Protein AF-A0A392M4P4-F1 (afdb_monomer)

Organism: NCBI:txid97028

Radius of gyration: 19.33 Å; Cα contacts (8 Å, |Δi|>4): 46; chains: 1; bounding box: 40×23×68 Å

Sequence (106 aa):
MIQEAENFKAQDMKFKEKVNAINALDDYVYNVKKVMKDNCVSNLLPTQRKNKITSLISKCENLLDGDKKEETYMFVNMLKELESISEFDLGSLKSYVLKIINSDYS

Solvent-accessible surface area (backbone atoms only — not comparable to full-atom values): 5921 Å² total; per-residue (Å²): 114,71,68,58,56,53,52,49,53,52,52,52,50,53,51,51,53,34,52,51,38,48,52,53,36,51,55,50,46,52,50,53,52,54,48,58,68,34,62,76,60,35,71,73,47,55,69,74,53,53,52,50,53,53,52,49,45,53,52,49,50,53,61,69,74,40,70,96,75,70,56,55,65,58,43,52,49,52,40,51,56,54,48,55,52,51,53,54,46,55,54,49,47,56,51,52,53,51,49,54,60,64,56,76,75,112

Structure (mmCIF, N/CA/C/O backbone):
data_AF-A0A392M4P4-F1
#
_entry.id   AF-A0A392M4P4-F1
#
loop_
_atom_site.group_PDB
_atom_site.id
_atom_site.type_symbol
_atom_site.label_atom_id
_atom_site.label_alt_id
_atom_site.label_comp_id
_atom_site.label_asym_id
_atom_site.label_entity_id
_atom_site.label_seq_id
_atom_site.pdbx_PDB_ins_code
_atom_site.Cartn_x
_atom_site.Cartn_y
_atom_site.Cartn_z
_atom_site.occupancy
_atom_site.B_iso_or_equiv
_atom_site.auth_seq_id
_atom_site.auth_comp_id
_atom_site.auth_asym_id
_atom_site.auth_atom_id
_atom_site.pdbx_PDB_model_num
ATOM 1 N N . MET A 1 1 ? -23.505 8.374 30.886 1.00 59.25 1 MET A N 1
ATOM 2 C CA . MET A 1 1 ? -24.499 7.998 29.858 1.00 59.25 1 MET A CA 1
ATOM 3 C C . MET A 1 1 ? -24.436 8.838 28.579 1.00 59.25 1 MET A C 1
ATOM 5 O O . MET A 1 1 ? -24.326 8.228 27.528 1.00 59.25 1 MET A O 1
ATOM 9 N N . ILE A 1 2 ? -24.446 10.183 28.594 1.00 59.38 2 ILE A N 1
ATOM 10 C CA . ILE A 1 2 ? -24.300 10.974 27.338 1.00 59.38 2 ILE A CA 1
ATOM 11 C C . ILE A 1 2 ? -22.852 10.942 26.801 1.00 59.38 2 ILE A C 1
ATOM 13 O O . ILE A 1 2 ? -22.640 10.697 25.618 1.00 59.38 2 ILE A O 1
ATOM 17 N N . GLN A 1 3 ? -21.852 11.066 27.682 1.00 58.59 3 GLN A N 1
ATOM 18 C CA . GLN A 1 3 ? -20.430 11.045 27.295 1.00 58.59 3 GLN A CA 1
ATOM 19 C C . GLN A 1 3 ? -19.953 9.694 26.732 1.00 58.59 3 GLN A C 1
ATOM 21 O O . GLN A 1 3 ? -19.071 9.656 25.879 1.00 58.59 3 GLN A O 1
ATOM 26 N N . GLU A 1 4 ? -20.539 8.576 27.170 1.00 59.88 4 GLU A N 1
ATOM 27 C CA . GLU A 1 4 ? -20.180 7.241 26.664 1.00 59.88 4 GLU A CA 1
ATOM 28 C C . GLU A 1 4 ? -20.686 7.027 25.234 1.00 59.88 4 GLU A C 1
ATOM 30 O O . GLU A 1 4 ? -19.973 6.454 24.412 1.00 59.88 4 GLU A O 1
ATOM 35 N N . ALA A 1 5 ? -21.876 7.545 24.909 1.00 63.88 5 ALA A N 1
ATOM 36 C CA . ALA A 1 5 ? -22.444 7.467 23.566 1.00 63.88 5 ALA A CA 1
ATOM 37 C C . ALA A 1 5 ? -21.679 8.339 22.551 1.00 63.88 5 ALA A C 1
ATOM 39 O O . ALA A 1 5 ? -21.521 7.949 21.393 1.00 63.88 5 ALA A O 1
ATOM 40 N N . GLU A 1 6 ? -21.176 9.501 22.974 1.00 64.00 6 GLU A N 1
ATOM 41 C CA . GLU A 1 6 ? -20.321 10.361 22.143 1.00 64.00 6 GLU A CA 1
ATOM 42 C C . GLU A 1 6 ? -18.947 9.729 21.888 1.00 64.00 6 GLU A C 1
ATOM 44 O O . GLU A 1 6 ? -18.461 9.746 20.754 1.00 64.00 6 GLU A O 1
ATOM 49 N N . ASN A 1 7 ? -18.351 9.100 22.906 1.00 66.00 7 ASN A N 1
ATOM 50 C CA . ASN A 1 7 ? -17.056 8.437 22.770 1.00 66.00 7 ASN A CA 1
ATOM 51 C C . ASN A 1 7 ? -17.139 7.198 21.856 1.00 66.00 7 ASN A C 1
ATOM 53 O O . ASN A 1 7 ? -16.256 6.990 21.025 1.00 66.00 7 ASN A O 1
ATOM 57 N N . PHE A 1 8 ? -18.230 6.425 21.942 1.00 67.12 8 PHE A N 1
ATOM 58 C CA . PHE A 1 8 ? -18.488 5.299 21.035 1.00 67.12 8 PHE A CA 1
ATOM 59 C C . PHE A 1 8 ? -18.628 5.750 19.578 1.00 67.12 8 PHE A C 1
ATOM 61 O O . PHE A 1 8 ? -17.981 5.188 18.698 1.00 67.12 8 PHE A O 1
ATOM 68 N N . LYS A 1 9 ? -19.397 6.817 19.311 1.00 70.19 9 LYS A N 1
ATOM 69 C CA . LYS A 1 9 ? -19.532 7.368 17.950 1.00 70.19 9 LYS A CA 1
ATOM 70 C C . LYS A 1 9 ? -18.197 7.837 17.370 1.00 70.19 9 LYS A C 1
ATOM 72 O O . LYS A 1 9 ? -17.929 7.600 16.195 1.00 70.19 9 LYS A O 1
ATOM 77 N N . ALA A 1 10 ? -17.363 8.496 18.174 1.00 71.81 10 ALA A N 1
ATOM 78 C CA . ALA A 1 10 ? -16.054 8.966 17.729 1.00 71.81 10 ALA A CA 1
ATOM 79 C C . ALA A 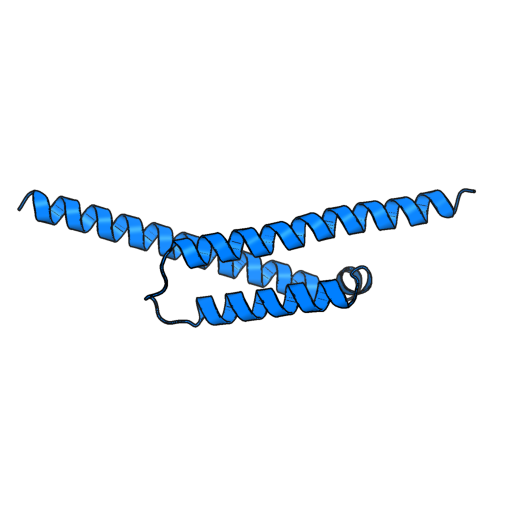1 10 ? -15.086 7.805 17.437 1.00 71.81 10 ALA A C 1
ATOM 81 O O . ALA A 1 10 ? -14.321 7.869 16.474 1.00 71.81 10 ALA A O 1
ATOM 82 N N . GLN A 1 11 ? -15.125 6.736 18.238 1.00 70.25 11 GLN A N 1
ATOM 83 C CA . GLN A 1 11 ? -14.319 5.533 18.010 1.00 70.25 11 GLN A CA 1
ATOM 84 C C . GLN A 1 11 ? -14.772 4.767 16.761 1.00 70.25 11 GLN A C 1
ATOM 86 O O . GLN A 1 11 ? -13.928 4.423 15.933 1.00 70.25 11 GLN A O 1
ATOM 91 N N . ASP A 1 12 ? -16.081 4.589 16.569 1.00 75.00 12 ASP A N 1
ATOM 92 C CA . ASP A 1 12 ? -16.641 3.949 15.373 1.00 75.00 12 ASP A CA 1
ATOM 93 C C . ASP A 1 12 ? -16.304 4.728 14.095 1.00 75.00 12 ASP A C 1
ATOM 95 O O . ASP A 1 12 ? -15.930 4.135 13.081 1.00 75.00 12 ASP A O 1
ATOM 99 N N . MET A 1 13 ? -16.381 6.064 14.135 1.00 77.75 13 MET A N 1
ATOM 100 C CA . MET A 1 13 ? -16.033 6.914 12.993 1.00 77.75 13 MET A CA 1
ATOM 101 C C . MET A 1 13 ? -14.551 6.783 12.623 1.00 77.75 13 MET A C 1
ATOM 103 O O . MET A 1 13 ? -14.236 6.561 11.454 1.00 77.75 13 MET A O 1
ATOM 107 N N . LYS A 1 14 ? -13.648 6.811 13.612 1.00 76.50 14 LYS A N 1
ATOM 108 C CA . LYS A 1 14 ? -12.208 6.592 13.391 1.00 76.50 14 LYS A CA 1
ATOM 109 C C . LYS A 1 14 ? -11.912 5.208 12.823 1.00 76.50 14 LYS A C 1
ATOM 111 O O . LYS A 1 14 ? -11.064 5.072 11.941 1.00 76.50 14 LYS A O 1
ATOM 116 N N . PHE A 1 15 ? -12.606 4.179 13.306 1.00 79.44 15 PHE A N 1
ATOM 117 C CA . PHE A 1 15 ? -12.431 2.820 12.803 1.00 79.44 15 PHE A CA 1
ATOM 118 C C . PHE A 1 15 ? -12.911 2.697 11.354 1.00 79.44 15 PHE A C 1
ATOM 120 O O . PHE A 1 15 ? -12.229 2.101 10.522 1.00 79.44 15 PHE A O 1
ATOM 127 N N . LYS A 1 16 ? -14.045 3.321 11.021 1.00 84.81 16 LYS A N 1
ATOM 128 C CA . LYS A 1 16 ? -14.577 3.361 9.655 1.00 84.81 16 LYS A CA 1
ATOM 129 C C . LYS A 1 16 ? -13.638 4.085 8.689 1.00 84.81 16 LYS A C 1
ATOM 131 O O . LYS A 1 16 ? -13.370 3.571 7.608 1.00 84.81 16 LYS A O 1
ATOM 136 N N . GLU A 1 17 ? -13.109 5.244 9.077 1.00 83.19 17 GLU A N 1
ATOM 137 C CA . GLU A 1 17 ? -12.111 5.973 8.282 1.00 83.19 17 GLU A CA 1
ATOM 138 C C . GLU A 1 17 ? -10.853 5.139 8.052 1.00 83.19 17 GLU A C 1
ATOM 140 O O . GLU A 1 17 ? -10.344 5.081 6.93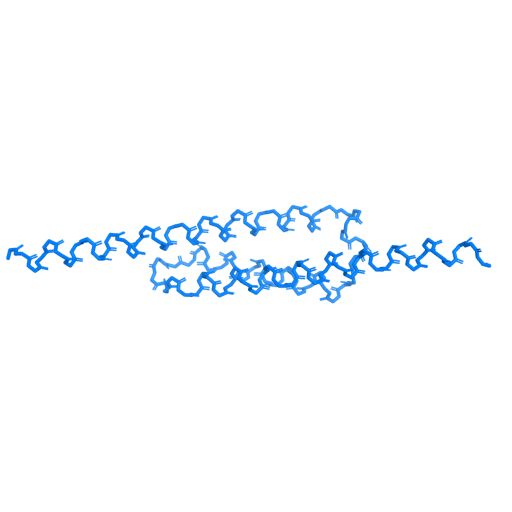3 1.00 83.19 17 GLU A O 1
ATOM 145 N N . LYS A 1 18 ? -10.391 4.432 9.088 1.00 82.81 18 LYS A N 1
ATOM 146 C CA . LYS A 1 18 ? -9.250 3.527 8.982 1.00 82.81 18 LYS A CA 1
ATOM 147 C C . LYS A 1 18 ? -9.501 2.403 7.981 1.00 82.81 18 LYS A C 1
ATOM 149 O O . LYS A 1 18 ? -8.665 2.173 7.115 1.00 82.81 18 LYS A O 1
ATOM 154 N N . VAL A 1 19 ? -10.642 1.721 8.079 1.00 85.19 19 VAL A N 1
ATOM 155 C CA . VAL A 1 19 ? -11.006 0.639 7.150 1.00 85.19 19 VAL A CA 1
ATOM 156 C C . VAL A 1 19 ? -11.082 1.156 5.714 1.00 85.19 19 VAL A C 1
ATOM 158 O O . VAL A 1 19 ? -10.554 0.518 4.810 1.00 85.19 19 VAL A O 1
ATOM 161 N N . ASN A 1 20 ? -11.660 2.338 5.499 1.00 85.94 20 ASN A N 1
ATOM 162 C CA . ASN A 1 20 ? -11.704 2.949 4.172 1.00 85.94 20 ASN A CA 1
ATOM 163 C C . ASN A 1 20 ? -10.300 3.261 3.626 1.00 85.94 20 ASN A C 1
ATOM 165 O O . ASN A 1 20 ? -10.042 3.001 2.455 1.00 85.94 20 ASN A O 1
ATOM 169 N N . ALA A 1 21 ? -9.394 3.786 4.459 1.00 85.12 21 ALA A N 1
ATOM 170 C CA . ALA A 1 21 ? -8.013 4.065 4.061 1.00 85.12 21 ALA A CA 1
ATOM 171 C C . ALA A 1 21 ? -7.232 2.783 3.727 1.00 85.12 21 ALA A C 1
ATOM 173 O O . ALA A 1 21 ? -6.474 2.768 2.762 1.00 85.12 21 ALA A O 1
ATOM 174 N N . ILE A 1 22 ? -7.446 1.709 4.493 1.00 86.25 22 ILE A N 1
ATOM 175 C CA . ILE A 1 22 ? -6.867 0.382 4.240 1.00 86.25 22 ILE A CA 1
ATOM 176 C C . ILE A 1 22 ? -7.351 -0.162 2.896 1.00 86.25 22 ILE A C 1
ATOM 178 O O . ILE A 1 22 ? -6.526 -0.518 2.064 1.00 86.25 22 ILE A O 1
ATOM 182 N N . ASN A 1 23 ? -8.666 -0.167 2.659 1.00 87.88 23 ASN A N 1
ATOM 183 C CA . ASN A 1 23 ? -9.238 -0.669 1.408 1.00 87.88 23 ASN A CA 1
ATOM 184 C C . ASN A 1 23 ? -8.736 0.132 0.199 1.00 87.88 23 ASN A C 1
ATOM 186 O O . ASN A 1 23 ? -8.352 -0.449 -0.807 1.00 87.88 23 ASN A O 1
ATOM 190 N N . ALA A 1 24 ? -8.682 1.463 0.314 1.00 87.38 24 ALA A N 1
ATOM 191 C CA . ALA A 1 24 ? -8.154 2.316 -0.747 1.00 87.38 24 ALA A CA 1
ATOM 192 C C . ALA A 1 24 ? -6.669 2.035 -1.032 1.00 87.38 24 ALA A C 1
ATOM 194 O O . ALA A 1 24 ? -6.261 2.005 -2.192 1.00 87.38 24 ALA A O 1
ATOM 195 N N . LEU A 1 25 ? -5.863 1.816 0.015 1.00 87.31 25 LEU A N 1
ATOM 196 C CA . LEU A 1 25 ? -4.454 1.466 -0.138 1.00 87.31 25 LEU A CA 1
ATOM 197 C C . LEU A 1 25 ? -4.287 0.098 -0.802 1.00 87.31 25 LEU A C 1
ATOM 199 O O . LEU A 1 25 ? -3.482 -0.017 -1.721 1.00 87.31 25 LEU A O 1
ATOM 203 N N . ASP A 1 26 ? -5.054 -0.903 -0.377 1.00 88.19 26 ASP A N 1
ATOM 204 C CA . ASP A 1 26 ? -5.010 -2.255 -0.939 1.00 88.19 26 ASP A CA 1
ATOM 205 C C . ASP A 1 26 ? -5.404 -2.268 -2.426 1.00 88.19 26 ASP A C 1
ATOM 207 O O . ASP A 1 26 ? -4.647 -2.753 -3.272 1.00 88.19 26 ASP A O 1
ATOM 211 N N . ASP A 1 27 ? -6.514 -1.608 -2.779 1.00 89.25 27 ASP A N 1
ATOM 212 C CA . ASP A 1 27 ? -6.964 -1.459 -4.168 1.00 89.25 27 ASP A CA 1
ATOM 213 C C . ASP A 1 27 ? -5.903 -0.768 -5.041 1.00 89.25 27 ASP A C 1
ATOM 215 O O . ASP A 1 27 ? -5.627 -1.184 -6.176 1.00 89.25 27 ASP A O 1
ATOM 219 N N . TYR A 1 28 ? -5.274 0.292 -4.525 1.00 85.69 28 TYR A N 1
ATOM 220 C CA . TYR A 1 28 ? -4.255 1.031 -5.266 1.00 85.69 28 TYR A CA 1
ATOM 221 C C . TYR A 1 28 ? -2.968 0.213 -5.433 1.00 85.69 28 TYR A C 1
ATOM 223 O O . TYR A 1 28 ? -2.426 0.130 -6.538 1.00 85.69 28 TYR A O 1
ATOM 231 N N . VAL A 1 29 ? -2.508 -0.460 -4.374 1.00 88.38 29 VAL A N 1
ATOM 232 C CA . VAL A 1 29 ? -1.359 -1.376 -4.413 1.00 88.38 29 VAL A CA 1
ATOM 233 C C . VAL A 1 29 ? -1.594 -2.491 -5.429 1.00 88.38 29 VAL A C 1
ATOM 235 O O . VAL A 1 29 ? -0.717 -2.757 -6.257 1.00 88.38 29 VAL A O 1
ATOM 238 N N . TYR A 1 30 ? -2.781 -3.100 -5.432 1.00 88.00 30 TYR A N 1
ATOM 239 C CA . TYR A 1 30 ? -3.154 -4.130 -6.397 1.00 88.00 30 TYR A CA 1
ATOM 240 C C . TYR A 1 30 ? -3.079 -3.613 -7.839 1.00 88.00 30 TYR A C 1
ATOM 242 O O . TYR A 1 30 ? -2.460 -4.250 -8.701 1.00 88.00 30 TYR A O 1
ATOM 250 N N . ASN A 1 31 ? -3.649 -2.434 -8.104 1.00 84.94 31 ASN A N 1
ATOM 251 C CA . ASN A 1 31 ? -3.633 -1.818 -9.428 1.00 84.94 31 ASN A CA 1
ATOM 252 C C . ASN A 1 31 ? -2.210 -1.493 -9.900 1.00 84.94 31 ASN A C 1
ATOM 254 O O . ASN A 1 31 ? -1.834 -1.881 -11.009 1.00 84.94 31 ASN A O 1
ATOM 258 N N . VAL A 1 32 ? -1.385 -0.854 -9.066 1.00 83.62 32 VAL A N 1
ATOM 259 C CA . VAL A 1 32 ? 0.008 -0.531 -9.421 1.00 83.62 32 VAL A CA 1
ATOM 260 C C . VAL A 1 32 ? 0.815 -1.811 -9.646 1.00 83.62 32 VAL A C 1
ATOM 262 O O . VAL A 1 32 ? 1.545 -1.916 -10.632 1.00 83.62 32 VAL A O 1
ATOM 265 N N . LYS A 1 33 ? 0.641 -2.837 -8.806 1.00 86.50 33 LYS A N 1
ATOM 266 C CA . LYS A 1 33 ? 1.292 -4.145 -8.976 1.00 86.50 33 LYS A CA 1
ATOM 267 C C . LYS A 1 33 ? 0.888 -4.817 -10.286 1.00 86.50 33 LYS A C 1
ATOM 269 O O . LYS A 1 33 ? 1.739 -5.396 -10.961 1.00 86.50 33 LYS A O 1
ATOM 274 N N . LYS A 1 34 ? -0.387 -4.730 -10.674 1.00 85.94 34 LYS A N 1
ATOM 275 C CA . LYS A 1 34 ? -0.885 -5.233 -11.961 1.00 85.94 34 LYS A CA 1
ATOM 276 C C . LYS A 1 34 ? -0.229 -4.505 -13.136 1.00 85.94 34 LYS A C 1
ATOM 278 O O . LYS A 1 34 ? 0.228 -5.171 -14.059 1.00 85.94 34 LYS A O 1
ATOM 283 N N . VAL A 1 35 ? -0.115 -3.178 -13.073 1.00 80.88 35 VAL A N 1
ATOM 284 C CA . VAL A 1 35 ? 0.575 -2.367 -14.092 1.00 80.88 3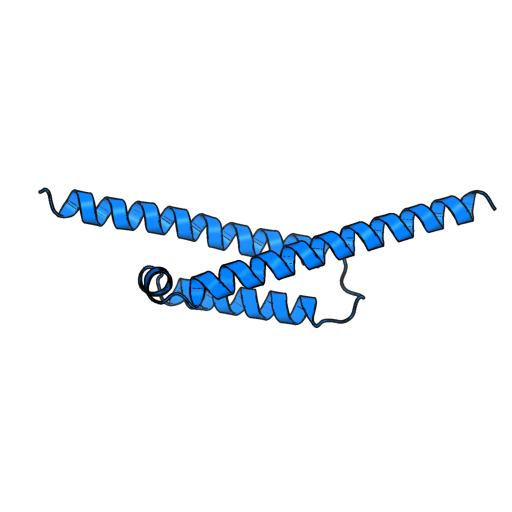5 VAL A CA 1
ATOM 285 C C . VAL A 1 35 ? 2.067 -2.708 -14.168 1.00 80.88 35 VAL A C 1
ATOM 287 O O . VAL A 1 35 ? 2.608 -2.832 -15.259 1.00 80.88 35 VAL A O 1
ATOM 290 N N . MET A 1 36 ? 2.743 -2.930 -13.036 1.00 82.06 36 MET A N 1
ATOM 291 C CA . MET A 1 36 ? 4.163 -3.318 -13.021 1.00 82.06 36 MET A CA 1
ATOM 292 C C . MET A 1 36 ? 4.413 -4.735 -13.552 1.00 82.06 36 MET A C 1
ATOM 294 O O . MET A 1 36 ? 5.498 -5.011 -14.062 1.00 82.06 36 MET A O 1
ATOM 298 N N . LYS A 1 37 ? 3.429 -5.636 -13.436 1.00 84.00 37 LYS A N 1
ATOM 299 C CA . LYS A 1 37 ? 3.464 -6.967 -14.062 1.00 84.00 37 LYS A CA 1
ATOM 300 C C . LYS A 1 37 ? 3.262 -6.913 -15.576 1.00 84.00 37 LYS A C 1
ATOM 302 O O . LYS A 1 37 ? 3.619 -7.872 -16.257 1.00 84.00 37 LYS A O 1
ATOM 307 N N . ASP A 1 38 ? 2.697 -5.830 -16.102 1.00 83.12 38 ASP A N 1
ATOM 308 C CA . ASP A 1 38 ? 2.597 -5.618 -17.539 1.00 83.12 38 ASP A CA 1
ATOM 309 C C . ASP A 1 38 ? 3.982 -5.267 -18.104 1.00 83.12 38 ASP A C 1
ATOM 311 O O . ASP A 1 38 ? 4.553 -4.209 -17.827 1.00 83.12 38 ASP A O 1
ATOM 315 N N . ASN A 1 39 ? 4.548 -6.179 -18.896 1.00 76.00 39 ASN A N 1
ATOM 316 C CA . ASN A 1 39 ? 5.886 -6.028 -19.463 1.00 76.00 39 ASN A CA 1
ATOM 317 C C . ASN A 1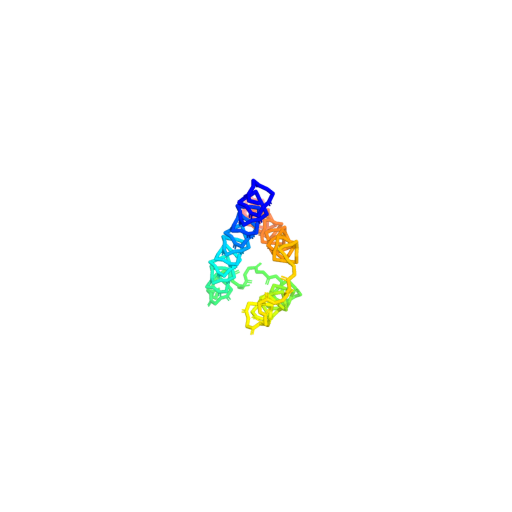 39 ? 5.999 -4.841 -20.428 1.00 76.00 39 ASN A C 1
ATOM 319 O O . ASN A 1 39 ? 7.085 -4.272 -20.548 1.00 76.00 39 ASN A O 1
ATOM 323 N N . CYS A 1 40 ? 4.912 -4.446 -21.096 1.00 74.75 40 CYS A N 1
ATOM 324 C CA . CYS A 1 40 ? 4.916 -3.301 -22.000 1.00 74.75 40 CYS A CA 1
ATOM 325 C C . CYS A 1 40 ? 5.078 -2.002 -21.212 1.00 74.75 40 CYS A C 1
ATOM 327 O O . CYS A 1 40 ? 5.917 -1.177 -21.562 1.00 74.75 40 CYS A O 1
ATOM 329 N N . VAL A 1 41 ? 4.334 -1.842 -20.115 1.00 73.25 41 VAL A N 1
ATOM 330 C CA . VAL A 1 41 ? 4.427 -0.644 -19.268 1.00 73.25 41 VAL A CA 1
ATOM 331 C C . VAL A 1 41 ? 5.712 -0.651 -18.455 1.00 73.25 41 VAL A C 1
ATOM 333 O O . VAL A 1 41 ? 6.407 0.363 -18.387 1.00 73.25 41 VAL A O 1
ATOM 336 N N . SER A 1 42 ? 6.076 -1.799 -17.879 1.00 73.56 42 SER A N 1
ATOM 337 C CA . SER A 1 42 ? 7.296 -1.889 -17.092 1.00 73.56 42 SER A CA 1
ATOM 338 C C . SER A 1 42 ? 8.511 -1.574 -17.966 1.00 73.56 42 SER A C 1
ATOM 340 O O . SER A 1 42 ? 9.344 -0.783 -17.549 1.00 73.56 42 SER A O 1
ATOM 342 N N . ASN A 1 43 ? 8.642 -2.090 -19.191 1.00 80.00 43 ASN A N 1
ATOM 343 C CA . ASN A 1 43 ? 9.818 -1.807 -20.031 1.00 80.00 43 ASN A CA 1
ATOM 344 C C . ASN A 1 43 ? 10.004 -0.333 -20.394 1.00 80.00 43 ASN A C 1
ATOM 346 O O . ASN A 1 43 ? 11.131 0.071 -20.668 1.00 80.00 43 ASN A O 1
ATOM 350 N N . LEU A 1 44 ? 8.944 0.471 -20.347 1.00 78.06 44 LEU A N 1
ATOM 351 C CA . LEU A 1 44 ? 9.047 1.911 -20.553 1.00 78.06 44 LEU A CA 1
ATOM 352 C C . LEU A 1 44 ? 9.574 2.654 -19.309 1.00 78.06 44 LEU A C 1
ATOM 354 O O . LEU A 1 44 ? 10.002 3.803 -19.410 1.00 78.06 44 LEU A O 1
ATOM 358 N N . LEU A 1 45 ? 9.557 2.016 -18.135 1.00 78.94 45 LEU A N 1
ATOM 359 C CA . LEU A 1 45 ? 10.044 2.591 -16.885 1.00 78.94 45 LEU A CA 1
ATOM 360 C C . LEU A 1 45 ? 11.522 2.242 -16.636 1.00 78.94 45 LEU A C 1
ATOM 362 O O . LEU A 1 45 ? 11.918 1.077 -16.753 1.00 78.94 45 LEU A O 1
ATOM 366 N N . PRO A 1 46 ? 12.344 3.208 -16.187 1.00 82.38 46 PRO A N 1
ATOM 367 C CA . PRO A 1 46 ? 13.716 2.943 -15.765 1.00 82.38 46 PRO A CA 1
ATOM 368 C C . PRO A 1 46 ? 13.784 1.920 -14.623 1.00 82.38 46 PRO A C 1
ATOM 370 O O . PRO A 1 46 ? 12.967 1.953 -13.701 1.00 82.38 46 PRO A O 1
ATOM 373 N N . THR A 1 47 ? 14.822 1.079 -14.595 1.00 83.75 47 THR A N 1
ATOM 374 C CA . THR A 1 47 ? 15.038 0.067 -13.538 1.00 83.75 47 THR A CA 1
ATOM 375 C C . THR A 1 47 ? 15.009 0.663 -12.129 1.00 83.75 47 THR A C 1
ATOM 377 O O . THR A 1 47 ? 14.409 0.096 -11.218 1.00 83.75 47 THR A O 1
ATOM 380 N N . GLN A 1 48 ? 15.594 1.850 -11.944 1.00 83.25 48 GLN A N 1
ATOM 381 C CA . GLN A 1 48 ? 15.578 2.550 -10.658 1.00 83.25 48 GLN A CA 1
ATOM 382 C C . GLN A 1 48 ? 14.152 2.905 -10.203 1.00 83.25 48 GLN A C 1
ATOM 384 O O . GLN A 1 48 ? 13.853 2.853 -9.010 1.00 83.25 48 GLN A O 1
ATOM 389 N N . ARG A 1 49 ? 13.259 3.233 -11.146 1.00 81.50 49 ARG A N 1
ATOM 390 C CA . ARG A 1 49 ? 11.849 3.542 -10.874 1.00 81.50 49 ARG A CA 1
ATOM 391 C C . ARG A 1 49 ? 11.077 2.274 -10.535 1.00 81.50 49 ARG A C 1
ATOM 393 O O . ARG A 1 49 ? 10.437 2.245 -9.489 1.00 81.50 49 ARG A O 1
ATOM 400 N N . LYS A 1 50 ? 11.250 1.201 -11.321 1.00 84.75 50 LYS A N 1
ATOM 401 C CA . LYS A 1 50 ? 10.684 -0.128 -11.016 1.00 84.75 50 LYS A CA 1
ATOM 402 C C . LYS A 1 50 ? 11.015 -0.559 -9.592 1.00 84.75 50 LYS A C 1
ATOM 404 O O . LYS A 1 50 ? 10.121 -0.889 -8.826 1.00 84.75 50 LYS A O 1
ATOM 409 N N . ASN A 1 51 ? 12.290 -0.481 -9.213 1.00 87.94 51 ASN A N 1
ATOM 410 C CA . ASN A 1 51 ? 12.737 -0.876 -7.878 1.00 87.94 51 ASN A CA 1
ATOM 411 C C . ASN A 1 51 ? 12.087 -0.028 -6.777 1.00 87.94 51 ASN A C 1
ATOM 413 O O . ASN A 1 51 ? 11.719 -0.564 -5.733 1.00 87.94 51 ASN A O 1
ATOM 417 N N . LYS A 1 52 ? 11.916 1.281 -7.006 1.00 88.06 52 LYS A N 1
ATOM 418 C CA . LYS A 1 52 ? 11.276 2.178 -6.039 1.00 88.06 52 LYS A CA 1
ATOM 419 C C . LYS A 1 52 ? 9.791 1.853 -5.859 1.00 88.06 52 LYS A C 1
ATOM 421 O O . LYS A 1 52 ? 9.340 1.763 -4.721 1.00 88.06 52 LYS A O 1
ATOM 426 N N . ILE A 1 53 ? 9.070 1.610 -6.954 1.00 86.81 53 ILE A N 1
ATOM 427 C CA . ILE A 1 53 ? 7.656 1.209 -6.927 1.00 86.81 53 ILE A CA 1
ATOM 428 C C . ILE A 1 53 ? 7.498 -0.149 -6.241 1.00 86.81 53 ILE A C 1
ATOM 430 O O . ILE A 1 53 ? 6.701 -0.270 -5.319 1.00 86.81 53 ILE A O 1
ATOM 434 N N . THR A 1 54 ? 8.298 -1.151 -6.617 1.00 88.25 54 THR A N 1
ATOM 435 C CA . THR A 1 54 ? 8.263 -2.483 -5.992 1.00 88.25 54 THR A CA 1
ATOM 436 C C . THR A 1 54 ? 8.567 -2.411 -4.496 1.00 88.25 54 THR A C 1
ATOM 438 O O . THR A 1 54 ? 7.877 -3.041 -3.702 1.00 88.25 54 THR A O 1
ATOM 441 N N . SER A 1 55 ? 9.553 -1.604 -4.087 1.00 90.88 55 SER A N 1
ATOM 442 C CA . SER A 1 55 ? 9.876 -1.409 -2.669 1.00 90.88 55 SER A CA 1
ATOM 443 C C . SER A 1 55 ? 8.720 -0.769 -1.893 1.00 90.88 55 SER A C 1
ATOM 445 O O . SER A 1 55 ? 8.433 -1.194 -0.776 1.00 90.88 55 SER A O 1
ATOM 447 N N . LEU A 1 56 ? 8.036 0.217 -2.477 1.00 89.62 56 LEU A N 1
ATOM 448 C CA . LEU A 1 56 ? 6.855 0.838 -1.874 1.00 89.62 56 LEU A CA 1
ATOM 449 C C . LEU A 1 56 ? 5.660 -0.106 -1.801 1.00 89.62 56 LEU A C 1
ATOM 451 O O . LEU A 1 56 ? 5.022 -0.158 -0.756 1.00 89.62 56 LEU A O 1
ATOM 455 N N . ILE A 1 57 ? 5.402 -0.887 -2.852 1.00 89.38 57 ILE A N 1
ATOM 456 C CA . ILE A 1 57 ? 4.382 -1.944 -2.844 1.00 89.38 57 ILE A CA 1
ATOM 457 C C . ILE A 1 57 ? 4.636 -2.890 -1.672 1.00 89.38 57 ILE A C 1
ATOM 459 O O . ILE A 1 57 ? 3.747 -3.075 -0.852 1.00 89.38 57 ILE A O 1
ATOM 463 N N . SER A 1 58 ? 5.860 -3.406 -1.518 1.00 90.56 58 SER A N 1
ATOM 464 C CA . SER A 1 58 ? 6.184 -4.302 -0.402 1.00 90.56 58 SER A CA 1
ATOM 465 C C . SER A 1 58 ? 6.049 -3.626 0.965 1.00 90.56 58 SER A C 1
ATOM 467 O O . SER A 1 58 ? 5.658 -4.272 1.931 1.00 90.56 58 SER A O 1
ATOM 469 N N . LYS A 1 59 ? 6.352 -2.327 1.090 1.00 89.62 59 LYS A N 1
ATOM 470 C CA . LYS A 1 59 ? 6.102 -1.580 2.335 1.00 89.62 59 LYS A CA 1
ATOM 471 C C . LYS A 1 59 ? 4.611 -1.447 2.640 1.00 89.62 59 LYS A C 1
ATOM 473 O O . LYS A 1 59 ? 4.234 -1.581 3.798 1.00 89.62 59 LYS A O 1
ATOM 478 N N . CYS A 1 60 ? 3.786 -1.192 1.628 1.00 88.69 60 CYS A N 1
ATOM 479 C CA . CYS A 1 60 ? 2.338 -1.103 1.788 1.00 88.69 60 CYS A CA 1
ATOM 480 C C . CYS A 1 60 ? 1.739 -2.472 2.126 1.00 88.69 60 CYS A C 1
ATOM 482 O O . CYS A 1 60 ? 0.950 -2.553 3.053 1.00 88.69 60 CYS A O 1
ATOM 484 N N . GLU A 1 61 ? 2.169 -3.545 1.454 1.00 88.88 61 GLU A N 1
ATOM 485 C CA . GLU A 1 61 ? 1.762 -4.924 1.766 1.00 88.88 61 GLU A CA 1
ATOM 486 C C . GLU A 1 61 ? 2.100 -5.285 3.218 1.00 88.88 61 GLU A C 1
ATOM 488 O O . GLU A 1 61 ? 1.226 -5.736 3.945 1.00 88.88 61 GLU A O 1
ATOM 493 N N . ASN A 1 62 ? 3.315 -4.980 3.691 1.00 88.31 62 ASN A N 1
ATOM 494 C CA . ASN A 1 62 ? 3.682 -5.193 5.098 1.00 88.31 62 ASN A CA 1
ATOM 495 C C . ASN A 1 62 ? 2.840 -4.355 6.076 1.00 88.31 62 ASN A C 1
ATOM 497 O O . ASN A 1 62 ? 2.589 -4.795 7.193 1.00 88.31 62 ASN A O 1
ATOM 501 N N . LEU A 1 63 ? 2.428 -3.145 5.684 1.00 87.19 63 LEU A N 1
ATOM 502 C CA . LEU A 1 63 ? 1.559 -2.296 6.501 1.00 87.19 63 LEU A CA 1
ATOM 503 C C . LEU A 1 63 ? 0.115 -2.831 6.542 1.00 87.19 63 LEU A C 1
ATOM 505 O O . LEU A 1 63 ? -0.560 -2.685 7.556 1.00 87.19 63 LEU A O 1
ATOM 509 N N . LEU A 1 64 ? -0.357 -3.436 5.449 1.00 84.88 64 LEU A N 1
ATOM 510 C CA . LEU A 1 64 ? -1.684 -4.047 5.333 1.00 84.88 64 LEU A CA 1
ATOM 511 C C . LEU A 1 64 ? -1.762 -5.409 6.048 1.00 84.88 64 LEU A C 1
ATOM 513 O O . LEU A 1 64 ? -2.783 -5.696 6.670 1.00 84.88 64 LEU A O 1
ATOM 517 N N . ASP A 1 65 ? -0.686 -6.203 6.002 1.00 84.81 65 ASP A N 1
ATOM 518 C CA . ASP A 1 65 ? -0.518 -7.454 6.767 1.00 84.81 65 ASP A CA 1
ATOM 519 C C . ASP A 1 65 ? -0.203 -7.205 8.256 1.00 84.81 65 ASP A C 1
ATOM 521 O O . ASP A 1 65 ? -0.307 -8.116 9.082 1.00 84.81 65 ASP A O 1
ATOM 525 N N . GLY A 1 66 ? 0.200 -5.977 8.599 1.00 77.81 66 GLY A N 1
ATOM 526 C CA . GLY A 1 66 ? 0.484 -5.532 9.959 1.00 77.81 66 GLY A CA 1
ATOM 527 C C . GLY A 1 66 ? -0.734 -5.578 10.887 1.00 77.81 66 GLY A C 1
ATOM 528 O O . GLY A 1 66 ? -1.894 -5.663 10.477 1.00 77.81 66 GLY A O 1
ATOM 529 N N . ASP A 1 67 ? -0.467 -5.532 12.190 1.00 65.06 67 ASP A N 1
ATOM 530 C CA . ASP A 1 67 ? -1.498 -5.605 13.226 1.00 65.06 67 ASP A CA 1
ATOM 531 C C . ASP A 1 67 ? -2.450 -4.391 13.116 1.00 65.06 67 ASP A C 1
ATOM 533 O O . ASP A 1 67 ? -2.043 -3.301 12.751 1.00 65.06 67 ASP A O 1
ATOM 537 N N . LYS A 1 68 ? -3.736 -4.464 13.489 1.00 59.81 68 LYS A N 1
ATOM 538 C CA . LYS A 1 68 ? -4.661 -3.298 13.372 1.00 59.81 68 LYS A CA 1
ATOM 539 C C . LYS A 1 68 ? -4.344 -2.130 14.331 1.00 59.81 68 LYS A C 1
ATOM 541 O O . LYS A 1 68 ? -5.226 -1.313 14.611 1.00 59.81 68 LYS A O 1
ATOM 546 N N . LYS A 1 69 ? -3.115 -2.019 14.829 1.00 67.00 69 LYS A N 1
ATOM 547 C CA . LYS A 1 69 ? -2.628 -0.987 15.744 1.00 67.00 69 LYS A CA 1
ATOM 548 C C . LYS A 1 69 ? -1.995 0.203 15.032 1.00 67.00 69 LYS A C 1
ATOM 550 O O . LYS A 1 69 ? -1.944 1.259 15.652 1.00 67.00 69 LYS A O 1
ATOM 555 N N . GLU A 1 70 ? -1.581 0.097 13.765 1.00 75.44 70 GLU A N 1
ATOM 556 C CA . GLU A 1 70 ? -1.062 1.275 13.061 1.00 75.44 70 GLU A CA 1
ATOM 557 C C . GLU A 1 70 ? -2.119 2.374 12.946 1.00 75.44 70 GLU A C 1
ATOM 559 O O . GLU A 1 70 ? -3.309 2.129 12.746 1.00 75.44 70 GLU A O 1
ATOM 564 N N . GLU A 1 71 ? -1.698 3.619 13.095 1.00 77.62 71 GLU A N 1
ATOM 565 C CA . GLU A 1 71 ? -2.617 4.747 13.050 1.00 77.62 71 GLU A CA 1
ATOM 566 C C . GLU A 1 71 ? -3.120 5.019 11.627 1.00 77.62 71 GLU A C 1
ATOM 568 O O . GLU A 1 71 ? -2.399 4.834 10.649 1.00 77.62 71 GLU A O 1
ATOM 573 N N . THR A 1 72 ? -4.349 5.530 11.496 1.00 79.88 72 THR A N 1
ATOM 574 C CA . THR A 1 72 ? -4.960 5.871 10.197 1.00 79.88 72 THR A CA 1
ATOM 575 C C . THR A 1 72 ? -4.057 6.758 9.331 1.00 79.88 72 THR A C 1
ATOM 577 O O . THR A 1 72 ? -4.018 6.592 8.112 1.00 79.88 72 THR A O 1
ATOM 580 N N . TYR A 1 73 ? -3.281 7.664 9.942 1.00 80.94 73 TYR A N 1
ATOM 581 C CA . TYR A 1 73 ? -2.378 8.552 9.205 1.00 80.94 73 TYR A CA 1
ATOM 582 C C . TYR A 1 73 ? -1.263 7.799 8.459 1.00 80.94 73 TYR A C 1
ATOM 584 O O . TYR A 1 73 ? -0.827 8.277 7.414 1.00 80.94 73 TYR A O 1
ATOM 592 N N . MET A 1 74 ? -0.817 6.635 8.953 1.00 84.31 74 MET A N 1
ATOM 593 C CA . MET A 1 74 ? 0.214 5.817 8.301 1.00 84.31 74 MET A CA 1
ATOM 594 C C . MET A 1 74 ? -0.281 5.299 6.948 1.00 84.31 74 MET A C 1
ATOM 596 O O . MET A 1 74 ? 0.417 5.435 5.944 1.00 84.31 74 MET A O 1
ATOM 600 N N . PHE A 1 75 ? -1.519 4.795 6.905 1.00 82.88 75 PHE A N 1
ATOM 601 C CA . PHE A 1 75 ? -2.160 4.326 5.673 1.00 82.88 75 PHE A CA 1
ATOM 602 C C . PHE A 1 75 ? -2.363 5.470 4.675 1.00 82.88 75 PHE A C 1
ATOM 604 O O . PHE A 1 75 ? -2.015 5.342 3.504 1.00 82.88 75 PHE A O 1
ATOM 611 N N . VAL A 1 76 ? -2.848 6.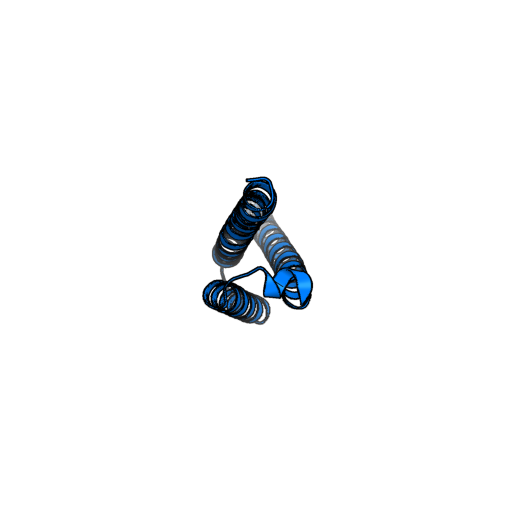623 5.150 1.00 83.88 76 VAL A N 1
ATOM 612 C CA . VAL A 1 76 ? -3.036 7.819 4.312 1.00 83.88 76 VAL A CA 1
ATOM 613 C C . VAL A 1 76 ? -1.705 8.329 3.752 1.00 83.88 76 VAL A C 1
ATOM 615 O O . VAL A 1 76 ? -1.641 8.743 2.596 1.00 83.88 76 VAL A O 1
ATOM 618 N N . ASN A 1 77 ? -0.634 8.312 4.549 1.00 87.25 77 ASN A N 1
ATOM 619 C CA . ASN A 1 77 ? 0.680 8.757 4.098 1.00 87.25 77 ASN A CA 1
ATOM 620 C C . ASN A 1 77 ? 1.277 7.808 3.048 1.00 87.25 77 ASN A C 1
ATOM 622 O O . ASN A 1 77 ? 1.774 8.279 2.028 1.00 87.25 77 ASN A O 1
ATOM 626 N N . MET A 1 78 ? 1.172 6.490 3.257 1.00 86.75 78 MET A N 1
ATOM 627 C CA . MET A 1 78 ? 1.601 5.492 2.268 1.00 86.75 78 MET A CA 1
ATOM 628 C C . MET A 1 78 ? 0.845 5.631 0.947 1.00 86.75 78 MET A C 1
ATOM 630 O O . MET A 1 78 ? 1.467 5.606 -0.114 1.00 86.75 78 MET A O 1
ATOM 634 N N . LEU A 1 79 ? -0.477 5.835 1.007 1.00 85.44 79 LEU A N 1
ATOM 635 C CA . LEU A 1 79 ? -1.304 6.062 -0.179 1.00 85.44 79 LEU A CA 1
ATOM 636 C C . LEU A 1 79 ? -0.785 7.260 -0.987 1.00 85.44 79 LEU A C 1
ATOM 638 O O . LEU A 1 79 ? -0.521 7.130 -2.179 1.00 85.44 79 LEU A O 1
ATOM 642 N N . LYS A 1 80 ? -0.553 8.401 -0.325 1.00 86.69 80 LYS A N 1
ATOM 643 C CA . LYS A 1 80 ? -0.036 9.618 -0.972 1.00 86.69 80 LYS A CA 1
ATOM 644 C C . LYS A 1 80 ? 1.345 9.425 -1.591 1.00 86.69 80 LYS A C 1
ATOM 646 O O . LYS A 1 80 ? 1.613 9.945 -2.672 1.00 86.69 80 LYS A O 1
ATOM 651 N N . GLU A 1 81 ? 2.238 8.707 -0.913 1.00 87.12 81 GLU A N 1
ATOM 652 C CA . GLU A 1 81 ? 3.579 8.439 -1.439 1.00 87.12 81 GLU A CA 1
ATOM 653 C C . GLU A 1 81 ? 3.513 7.556 -2.696 1.00 87.12 81 GLU A C 1
ATOM 655 O O . GLU A 1 81 ? 4.209 7.815 -3.685 1.00 87.12 81 GLU A O 1
ATOM 660 N N . LEU A 1 82 ? 2.625 6.558 -2.691 1.00 84.31 82 LEU A N 1
ATOM 661 C CA . LEU A 1 82 ? 2.403 5.653 -3.814 1.00 84.31 82 LEU A CA 1
ATOM 662 C C . LEU A 1 82 ? 1.722 6.353 -5.007 1.00 84.31 82 LEU A C 1
ATOM 664 O O . LEU A 1 82 ? 2.130 6.139 -6.155 1.00 84.31 82 LEU A O 1
ATOM 668 N N . GLU A 1 83 ? 0.741 7.224 -4.755 1.00 83.38 83 GLU A N 1
ATOM 669 C CA . GLU A 1 83 ? 0.119 8.094 -5.764 1.00 83.38 83 GLU A CA 1
ATOM 670 C C . GLU A 1 83 ? 1.148 9.028 -6.401 1.00 83.38 83 GLU A C 1
ATOM 672 O O . GLU A 1 83 ? 1.303 9.026 -7.622 1.00 83.38 83 GLU A O 1
ATOM 677 N N . SER A 1 84 ? 1.927 9.747 -5.588 1.00 85.81 84 SER A N 1
ATOM 678 C CA . SER A 1 84 ? 2.899 10.732 -6.074 1.00 85.81 84 SER A CA 1
ATOM 679 C C . SER A 1 84 ? 3.934 10.122 -7.022 1.00 85.81 84 SER A C 1
ATOM 681 O O . SER A 1 84 ? 4.294 10.720 -8.040 1.00 85.81 84 SER A O 1
ATOM 683 N N . ILE A 1 85 ? 4.407 8.911 -6.722 1.00 79.50 85 ILE A N 1
ATOM 684 C CA . ILE A 1 85 ? 5.371 8.221 -7.583 1.00 79.50 85 ILE A CA 1
ATOM 685 C C . ILE A 1 85 ? 4.718 7.761 -8.883 1.00 79.50 85 ILE A C 1
ATOM 687 O O . ILE A 1 85 ? 5.289 8.001 -9.949 1.00 79.50 85 ILE A O 1
ATOM 691 N N . SER A 1 86 ? 3.520 7.178 -8.802 1.00 73.81 86 SER A N 1
ATOM 692 C CA . SER A 1 86 ? 2.776 6.692 -9.970 1.00 73.81 86 SER A CA 1
ATOM 693 C C . SER A 1 86 ? 2.409 7.825 -10.935 1.00 73.81 86 SER A C 1
ATOM 695 O O . SER A 1 86 ? 2.555 7.689 -12.149 1.00 73.81 86 SER A O 1
ATOM 697 N N . GLU A 1 87 ? 1.984 8.969 -10.404 1.00 76.44 87 GLU A N 1
ATOM 698 C CA . GLU A 1 87 ? 1.574 10.138 -11.183 1.00 76.44 87 GLU A CA 1
ATOM 699 C C . GLU A 1 87 ? 2.775 10.807 -11.873 1.00 76.44 87 GLU A C 1
ATOM 701 O O . GLU A 1 87 ?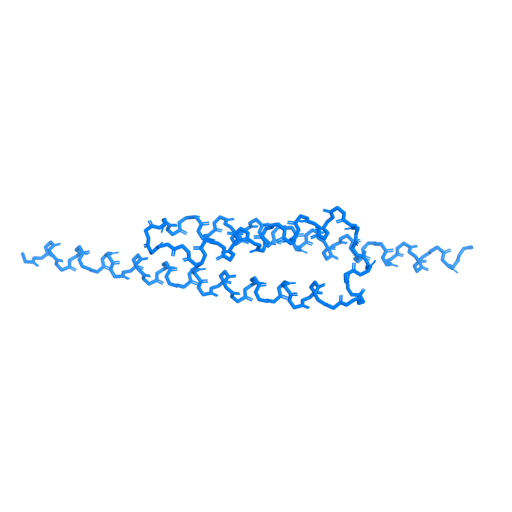 2.732 11.122 -13.068 1.00 76.44 87 GLU A O 1
ATOM 706 N N . PHE A 1 88 ? 3.905 10.917 -11.165 1.00 74.81 88 PHE A N 1
ATOM 707 C CA . PHE A 1 88 ? 5.160 11.391 -11.748 1.00 74.81 88 PHE A CA 1
ATOM 708 C C . PHE A 1 88 ? 5.700 10.435 -12.834 1.00 74.81 88 PHE A C 1
ATOM 710 O O . PHE A 1 88 ? 6.286 10.889 -13.824 1.00 74.81 88 PHE A O 1
ATOM 717 N N . ASP A 1 89 ? 5.471 9.123 -12.704 1.00 67.56 89 ASP A N 1
ATOM 718 C CA . ASP A 1 89 ? 5.838 8.125 -13.717 1.00 67.56 89 ASP A CA 1
ATOM 719 C C . ASP A 1 89 ? 4.981 8.203 -14.984 1.00 67.56 89 ASP A C 1
ATOM 721 O O . ASP A 1 89 ? 5.536 8.217 -16.086 1.00 67.56 89 ASP A O 1
ATOM 725 N N . LEU A 1 90 ? 3.655 8.337 -14.867 1.00 67.06 90 LEU A N 1
ATOM 726 C CA . LEU A 1 90 ? 2.780 8.525 -16.032 1.00 67.06 90 LEU A CA 1
ATOM 727 C C . LEU A 1 90 ? 3.122 9.804 -16.809 1.00 67.06 90 LEU A C 1
ATOM 729 O O . LEU A 1 90 ? 3.156 9.790 -18.043 1.00 67.06 90 LEU A O 1
ATOM 733 N N . GLY A 1 91 ? 3.412 10.901 -16.105 1.00 70.06 91 GLY A N 1
ATOM 734 C CA . GLY A 1 91 ? 3.834 12.157 -16.729 1.00 70.06 91 GLY A CA 1
ATOM 735 C C . GLY A 1 91 ? 5.166 12.023 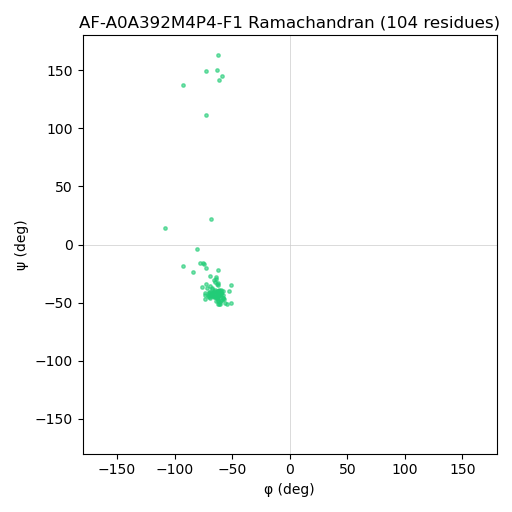-17.474 1.00 70.06 91 GLY A C 1
ATOM 736 O O . GLY A 1 91 ? 5.304 12.492 -18.608 1.00 70.06 91 GLY A O 1
ATOM 737 N N . SER A 1 92 ? 6.126 11.320 -16.868 1.00 64.12 92 SER A N 1
ATOM 738 C CA . SER A 1 92 ? 7.442 11.069 -17.466 1.00 64.12 92 SER A CA 1
ATOM 739 C C . SER A 1 92 ? 7.350 10.169 -18.701 1.00 64.12 92 SER A C 1
ATOM 741 O O . SER A 1 92 ? 7.970 10.474 -19.718 1.00 64.12 92 SER A O 1
ATOM 743 N N . LEU A 1 93 ? 6.520 9.120 -18.660 1.00 67.31 93 LEU A N 1
ATOM 744 C CA . LEU A 1 93 ? 6.234 8.247 -19.804 1.00 67.31 93 LEU A CA 1
ATOM 745 C C . LEU A 1 93 ? 5.628 9.021 -20.973 1.00 67.31 93 LEU A C 1
ATOM 747 O O . LEU A 1 93 ? 6.101 8.911 -22.103 1.00 67.31 93 LEU A O 1
ATOM 751 N N . LYS A 1 94 ? 4.619 9.854 -20.698 1.00 72.62 94 LYS A N 1
ATOM 752 C CA . L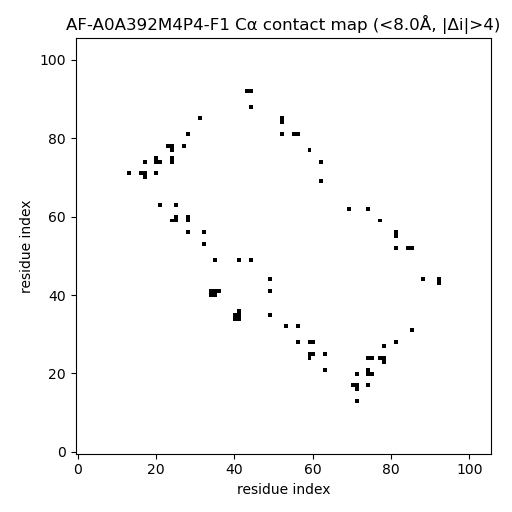YS A 1 94 ? 3.955 10.674 -21.717 1.00 72.62 94 LYS A CA 1
ATOM 753 C C . LYS A 1 94 ? 4.943 11.626 -22.399 1.00 72.62 94 LYS A C 1
ATOM 755 O O . LYS A 1 94 ? 4.910 11.769 -23.617 1.00 72.62 94 LYS A O 1
ATOM 760 N N . SER A 1 95 ? 5.861 12.215 -21.627 1.00 73.00 95 SER A N 1
ATOM 761 C CA . SER A 1 95 ? 6.945 13.068 -22.137 1.00 73.00 95 SER A CA 1
ATOM 762 C C . SER A 1 95 ? 7.976 12.288 -22.962 1.00 73.00 95 SER A C 1
ATOM 764 O O . SER A 1 95 ? 8.383 12.745 -24.029 1.00 73.00 95 SER A O 1
ATOM 766 N N . TYR A 1 96 ? 8.376 11.095 -22.511 1.00 69.38 96 TYR A N 1
ATOM 767 C CA . TYR A 1 96 ? 9.355 10.259 -23.212 1.00 69.38 96 TYR A CA 1
ATOM 768 C C . TYR A 1 96 ? 8.823 9.774 -24.566 1.00 69.38 96 TYR A C 1
ATOM 770 O O . TYR A 1 96 ? 9.506 9.905 -25.579 1.00 69.38 96 TYR A O 1
ATOM 778 N N . VAL A 1 97 ? 7.569 9.313 -24.610 1.00 72.00 97 VAL A N 1
ATOM 779 C CA . VAL A 1 97 ? 6.887 8.919 -25.853 1.00 72.00 97 VAL A CA 1
ATOM 780 C C . VAL A 1 97 ? 6.749 10.109 -26.809 1.00 72.00 97 VAL A C 1
ATOM 782 O O . VAL A 1 97 ? 7.044 9.973 -27.993 1.00 72.00 97 VAL A O 1
ATOM 785 N N . LEU A 1 98 ? 6.384 11.297 -26.307 1.00 75.31 98 LEU A N 1
ATOM 786 C CA . LEU A 1 98 ? 6.338 12.525 -27.111 1.00 75.31 98 LEU A CA 1
ATOM 787 C C . LEU A 1 98 ? 7.700 12.880 -27.721 1.00 75.31 98 LEU A C 1
ATOM 789 O O . LEU A 1 98 ? 7.749 13.324 -28.863 1.00 75.31 98 LEU A O 1
ATOM 793 N N . LYS A 1 99 ? 8.804 12.692 -26.991 1.00 73.69 99 LYS A N 1
ATOM 794 C CA . LYS A 1 99 ? 10.152 12.951 -27.519 1.00 73.69 99 LYS A CA 1
ATOM 795 C C . LYS A 1 99 ? 10.545 11.978 -28.626 1.00 73.69 99 LYS A C 1
ATOM 797 O O . LYS A 1 99 ? 11.097 12.433 -29.616 1.00 73.69 99 LYS A O 1
ATOM 802 N N . ILE A 1 100 ? 10.246 10.685 -28.475 1.00 72.69 100 ILE A N 1
ATOM 803 C CA . ILE A 1 100 ? 10.517 9.682 -29.520 1.00 72.69 100 ILE A CA 1
ATOM 804 C C . ILE A 1 100 ? 9.737 10.036 -30.786 1.00 72.69 100 ILE A C 1
ATOM 806 O O . ILE A 1 100 ? 10.337 10.209 -31.840 1.00 72.69 100 ILE A O 1
ATOM 810 N N . ILE A 1 101 ? 8.425 10.267 -30.657 1.00 74.12 101 ILE A N 1
ATOM 811 C CA . ILE A 1 101 ? 7.570 10.606 -31.800 1.00 74.12 101 ILE A CA 1
ATOM 812 C C . ILE A 1 101 ? 8.080 11.864 -32.508 1.00 74.12 101 ILE A C 1
ATOM 814 O O . ILE A 1 101 ? 8.193 11.855 -33.721 1.00 74.12 101 ILE A O 1
ATOM 818 N N . ASN A 1 102 ? 8.427 12.932 -31.784 1.00 67.69 102 ASN A N 1
ATOM 819 C CA . ASN A 1 102 ? 8.907 14.169 -32.414 1.00 67.69 102 A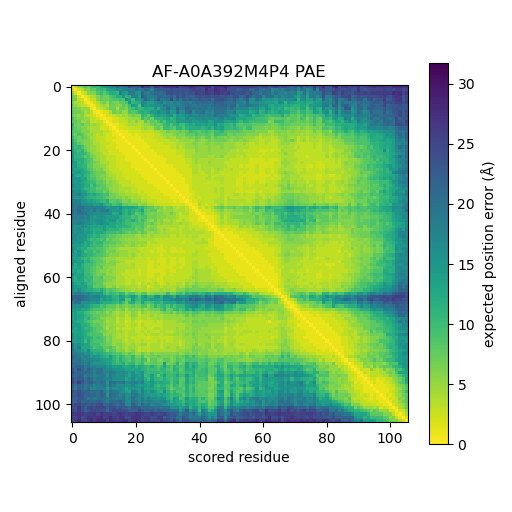SN A CA 1
ATOM 820 C C . ASN A 1 102 ? 10.346 14.080 -32.955 1.00 67.69 102 ASN A C 1
ATOM 822 O O . ASN A 1 102 ? 10.732 14.928 -33.754 1.00 67.69 102 ASN A O 1
ATOM 826 N N . SER A 1 103 ? 11.140 13.092 -32.531 1.00 58.88 103 SER A N 1
ATOM 827 C CA . SER A 1 103 ? 12.502 12.878 -33.032 1.00 58.88 103 SER A CA 1
ATOM 828 C C . SER A 1 103 ? 12.539 12.065 -34.329 1.00 58.88 103 SER A C 1
ATOM 830 O O . SER A 1 103 ? 13.503 12.203 -35.072 1.00 58.88 103 SER A O 1
ATOM 832 N N . ASP A 1 104 ? 11.512 11.259 -34.613 1.00 53.56 104 ASP A N 1
ATOM 833 C CA . ASP A 1 104 ? 11.409 10.455 -35.843 1.00 53.56 104 ASP A CA 1
ATOM 834 C C . ASP A 1 104 ? 10.907 11.265 -37.064 1.00 53.56 104 ASP A C 1
ATOM 836 O O . ASP A 1 104 ? 10.863 10.745 -38.178 1.00 53.56 104 ASP A O 1
ATOM 840 N N . TYR A 1 105 ? 10.548 12.545 -36.879 1.00 49.31 105 TYR A N 1
ATOM 841 C CA . TYR A 1 105 ? 10.092 13.459 -37.943 1.00 49.31 105 TYR A CA 1
ATOM 842 C C . TYR A 1 105 ? 11.107 14.559 -38.320 1.00 49.31 105 TYR A C 1
ATOM 844 O O . TYR A 1 105 ? 10.720 15.515 -38.996 1.00 49.31 105 TYR A O 1
ATOM 852 N N . SER A 1 106 ? 12.379 14.459 -37.908 1.00 46.06 106 SER A N 1
ATOM 853 C CA . SER A 1 106 ? 13.416 15.458 -38.230 1.00 46.06 106 SER A CA 1
ATOM 854 C C . SER A 1 106 ? 14.628 14.896 -38.958 1.00 46.06 106 SER A C 1
ATOM 856 O O . SER A 1 106 ? 14.939 13.699 -38.792 1.00 46.06 106 SER A O 1
#

Foldseek 3Di:
DVVVVVVVVVVVVQVVLLVVLLVLLVVLLVVLVVQCVPPVNVVLDDPVLSVVLVVLSVVSVCVSVDDPPDGSVVSVVSSVVNVVSVVVSVVVSVVVVVVVVVVVVD

Mean predicted aligned error: 8.98 Å

InterPro domains:
  IPR013126 Heat shock protein 70 family [PF00012] (1-81)
  IPR029048 Heat shock protein 70kD, C-terminal domain superfamily [G3DSA:1.20.1270.10] (1-92)
  IPR029048 Heat shock protein 70kD, C-terminal domain superfamily [SSF100934] (1-86)

Secondary structure (DSSP, 8-state):
-HHHHHHHHHHHHHHHHHHHHHHHHHHHHHHHHHHHH-HHHHHHS-HHHHHHHHHHHHHHHHHHHS-TTS-HHHHHHHHHHHHHHHHHHHHHHHHHHHHHHHHTT-

Nearest PDB structures (foldseek):
  7n6g-assembly1_6L  TM=8.284E-01  e=1.644E-04  Chlamydomonas reinhardtii
  4po2-assembly2_B  TM=8.036E-01  e=3.664E-04  Homo sapiens
  6zhi-assembly4_C  TM=8.011E-01  e=4.145E-04  Plasmodium falciparum 3D7
  6zhi-assembly2_A  TM=7.764E-01  e=1.820E-03  Plasmodium falciparum 3D7
  3lof-assembly1_A  TM=8.299E-01  e=5.872E-03  Homo sapiens

pLDDT: mean 78.11, std 9.94, range [46.06, 90.88]